Protein AF-A0A965HKD5-F1 (afdb_monomer_lite)

Foldseek 3Di:
DVVVVCVVVVVVVVCLVVVNDDDPVSVVVVVVVVVVVVVVVVVVVVVVVCVVVCVDPDDDDPDDDDDQDDPDDDPPCSLVVVLVVQVVCVVVVDDDDDDDPQPQADDDPPVLVCCQVPPPPDDNDDDDDQDPVPDGPDDCNHRPVSSNVSD

Sequence (151 aa):
MALKALEPLEQFATDVILDRAAGRRASLLKPFLLLLATVYAGIMRVRARFYQDAIFRRYSVGVMVISVGNLTVGGTGKTPVVEKLARSLQEAGRRVAILSRGYKSVPKPLLTRLADKFLPGRTPSPPRVVSDGKSVLLDSAQAGDEPFMLA

Radius of gyration: 20.48 Å; chains: 1; bounding box: 45×42×52 Å

Structure (mmCIF, N/CA/C/O backbone):
data_AF-A0A965HKD5-F1
#
_entry.id   AF-A0A965HKD5-F1
#
loop_
_atom_site.group_PDB
_atom_site.id
_atom_site.type_symbol
_atom_site.label_atom_id
_atom_site.label_alt_id
_atom_site.label_comp_id
_atom_site.label_asym_id
_atom_site.label_entity_id
_atom_site.label_seq_id
_atom_site.pdbx_PDB_ins_code
_atom_site.Cartn_x
_atom_site.Cartn_y
_atom_site.Cartn_z
_atom_site.occupancy
_atom_site.B_iso_or_equiv
_atom_site.auth_seq_id
_atom_site.auth_comp_id
_atom_site.auth_asym_id
_atom_site.auth_atom_id
_atom_site.pdbx_PDB_model_num
ATOM 1 N N . MET A 1 1 ? 20.578 17.280 -2.884 1.00 48.25 1 MET A N 1
ATOM 2 C CA . MET A 1 1 ? 21.301 17.756 -4.086 1.00 48.25 1 MET A CA 1
ATOM 3 C C . MET A 1 1 ? 21.383 16.683 -5.178 1.00 48.25 1 MET A C 1
ATOM 5 O O . MET A 1 1 ? 21.047 17.003 -6.304 1.00 48.25 1 MET A O 1
ATOM 9 N N . ALA A 1 2 ? 21.698 15.416 -4.863 1.00 53.00 2 ALA A N 1
ATOM 10 C CA . ALA A 1 2 ? 21.730 14.315 -5.846 1.00 53.00 2 ALA A CA 1
ATOM 11 C C . ALA A 1 2 ? 20.364 13.937 -6.474 1.00 53.00 2 ALA A C 1
ATOM 13 O O . ALA A 1 2 ? 20.318 13.564 -7.638 1.00 53.00 2 ALA A O 1
ATOM 14 N N . LEU A 1 3 ? 19.250 14.084 -5.740 1.00 53.81 3 LEU A N 1
ATOM 15 C CA . LEU A 1 3 ? 17.901 13.747 -6.236 1.00 53.81 3 LEU A CA 1
ATOM 16 C C . LEU A 1 3 ? 17.455 14.603 -7.438 1.00 53.81 3 LEU A C 1
ATOM 18 O O . LEU A 1 3 ? 16.896 14.062 -8.381 1.00 53.81 3 LEU A O 1
ATOM 22 N N . LYS A 1 4 ? 17.804 15.899 -7.476 1.00 57.53 4 LYS A N 1
ATOM 23 C CA . LYS A 1 4 ? 17.446 16.797 -8.594 1.00 57.53 4 LYS A CA 1
ATOM 24 C C . LYS A 1 4 ? 18.125 16.440 -9.921 1.00 57.53 4 LYS A C 1
ATOM 26 O O . LYS A 1 4 ? 17.630 16.799 -10.978 1.00 57.53 4 LYS A O 1
ATOM 31 N N . ALA A 1 5 ? 19.265 15.747 -9.880 1.00 64.31 5 ALA A N 1
ATOM 32 C CA . ALA A 1 5 ? 19.988 15.356 -11.090 1.00 64.31 5 ALA A CA 1
ATOM 33 C C . ALA A 1 5 ? 19.355 14.141 -11.795 1.00 64.31 5 ALA A C 1
ATOM 35 O O . ALA A 1 5 ? 19.605 13.927 -12.979 1.00 64.31 5 ALA A O 1
ATOM 36 N N . LEU A 1 6 ? 18.542 13.354 -11.080 1.00 72.38 6 LEU A N 1
ATOM 37 C CA . LEU A 1 6 ? 17.881 12.156 -11.607 1.00 72.38 6 LEU A CA 1
ATOM 38 C C . LEU A 1 6 ? 16.464 12.434 -12.120 1.00 72.38 6 LEU A C 1
ATOM 40 O O . LEU A 1 6 ? 16.001 11.706 -12.994 1.00 72.38 6 LEU A O 1
ATOM 44 N N . GLU A 1 7 ? 15.821 13.513 -11.662 1.00 76.81 7 GLU A N 1
ATOM 45 C CA . GLU A 1 7 ? 14.479 13.933 -12.099 1.00 76.81 7 GLU A CA 1
ATOM 46 C C . GLU A 1 7 ? 14.306 13.948 -13.634 1.00 76.81 7 GLU A C 1
ATOM 48 O O . GLU A 1 7 ? 13.341 13.354 -14.117 1.00 76.81 7 GLU A O 1
ATOM 53 N N . PRO A 1 8 ? 15.236 14.501 -14.447 1.00 79.88 8 PRO A N 1
ATOM 54 C CA . PRO A 1 8 ? 15.069 14.529 -15.903 1.00 79.88 8 PRO A CA 1
ATOM 55 C C . PRO A 1 8 ? 15.104 13.133 -16.537 1.00 79.88 8 PRO A C 1
ATOM 57 O O . PRO A 1 8 ? 14.456 12.879 -17.553 1.00 79.88 8 PRO A O 1
ATOM 60 N N . LEU A 1 9 ? 15.877 12.219 -15.946 1.00 79.56 9 LEU A N 1
ATOM 61 C CA . LEU A 1 9 ? 16.047 10.858 -16.443 1.00 79.56 9 LEU A CA 1
ATOM 62 C C . LEU A 1 9 ? 14.870 9.968 -16.028 1.00 79.56 9 LEU A C 1
ATOM 64 O O . LEU A 1 9 ? 14.408 9.159 -16.831 1.00 79.56 9 LEU A O 1
ATOM 68 N N . GLU A 1 10 ? 14.345 10.162 -14.817 1.00 79.50 10 GLU A N 1
ATOM 69 C CA . GLU A 1 10 ? 13.099 9.544 -14.353 1.00 79.50 10 GLU A CA 1
ATOM 70 C C . GLU A 1 10 ? 11.910 9.968 -15.218 1.00 79.50 10 GLU A C 1
ATOM 72 O O . GLU A 1 10 ? 11.102 9.129 -15.628 1.00 79.50 10 GLU A O 1
ATOM 77 N N . GLN A 1 11 ? 11.829 11.258 -15.545 1.00 79.88 11 GLN A N 1
ATOM 78 C CA . GLN A 1 11 ? 10.768 11.809 -16.379 1.00 79.88 11 GLN A CA 1
ATOM 79 C C . GLN A 1 11 ? 10.860 11.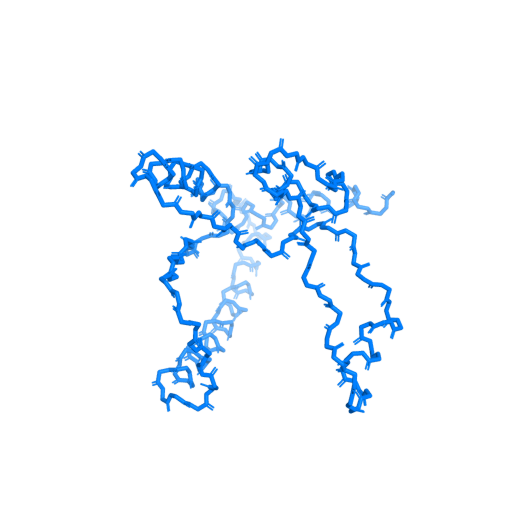270 -17.812 1.00 79.88 11 GLN A C 1
ATOM 81 O O . GLN A 1 11 ? 9.874 10.753 -18.332 1.00 79.88 11 GLN A O 1
ATOM 86 N N . PHE A 1 12 ? 12.064 11.231 -18.394 1.00 81.81 12 PHE A N 1
ATOM 87 C CA . PHE A 1 12 ? 12.292 10.612 -19.701 1.00 81.81 12 PHE A CA 1
ATOM 88 C C . PHE A 1 12 ? 11.944 9.115 -19.721 1.00 81.81 12 PHE A C 1
ATOM 90 O O . PHE A 1 12 ? 11.273 8.650 -20.641 1.00 81.81 12 PHE A O 1
ATOM 97 N N . ALA A 1 13 ? 12.359 8.341 -18.713 1.00 79.88 13 ALA A N 1
ATOM 98 C CA . ALA A 1 13 ? 12.012 6.923 -18.621 1.00 79.88 13 ALA A CA 1
ATOM 99 C C . ALA A 1 13 ? 10.493 6.716 -18.488 1.00 79.88 13 ALA A C 1
ATOM 101 O O . ALA A 1 13 ? 9.934 5.827 -19.130 1.00 79.88 13 ALA A O 1
ATOM 102 N N . THR A 1 14 ? 9.821 7.564 -17.706 1.00 81.62 14 THR A N 1
ATOM 103 C CA . THR A 1 14 ? 8.360 7.552 -17.558 1.00 81.62 14 THR A CA 1
ATOM 104 C C . THR A 1 14 ? 7.671 7.859 -18.884 1.00 81.62 14 THR A C 1
ATOM 106 O O . THR A 1 14 ? 6.751 7.139 -19.266 1.00 81.62 14 THR A O 1
ATOM 109 N N . ASP A 1 15 ? 8.148 8.850 -19.633 1.00 81.88 15 ASP A N 1
ATOM 110 C CA . ASP A 1 15 ? 7.601 9.185 -20.949 1.00 81.88 15 ASP A CA 1
ATOM 111 C C . ASP A 1 15 ? 7.843 8.075 -21.978 1.00 81.88 15 ASP A C 1
ATOM 113 O O . ASP A 1 15 ? 7.000 7.844 -22.841 1.00 81.88 15 ASP A O 1
ATOM 117 N N . VAL A 1 16 ? 8.948 7.330 -21.878 1.00 82.56 16 VAL A N 1
ATOM 118 C CA . VAL A 1 16 ? 9.171 6.132 -22.705 1.00 82.56 16 VAL A CA 1
ATOM 119 C C . VAL A 1 16 ? 8.196 5.009 -22.334 1.00 82.56 16 VAL A C 1
ATOM 121 O O . VAL A 1 16 ? 7.669 4.354 -23.232 1.00 82.56 16 VAL A O 1
ATOM 124 N N . ILE A 1 17 ? 7.930 4.793 -21.041 1.00 81.81 17 ILE A N 1
ATOM 125 C CA . ILE A 1 17 ? 6.986 3.771 -20.549 1.00 81.81 17 ILE A CA 1
ATOM 126 C C . ILE A 1 17 ? 5.539 4.115 -20.927 1.00 81.81 17 ILE A C 1
ATOM 128 O O . ILE A 1 17 ? 4.778 3.228 -21.303 1.00 81.81 17 ILE A O 1
ATOM 132 N N . LEU A 1 18 ? 5.163 5.393 -20.840 1.00 82.81 18 LEU A N 1
ATOM 133 C CA . LEU A 1 18 ? 3.833 5.894 -21.203 1.00 82.81 18 LEU A CA 1
ATOM 134 C C . LEU A 1 18 ? 3.659 6.103 -22.716 1.00 82.81 18 LEU A C 1
ATOM 136 O O . LEU A 1 18 ? 2.630 6.631 -23.132 1.00 82.81 18 LEU A O 1
ATOM 140 N N . ASP A 1 19 ? 4.658 5.719 -23.516 1.00 80.31 19 ASP A N 1
ATOM 141 C CA . ASP A 1 19 ? 4.706 5.887 -24.973 1.00 80.31 19 ASP A CA 1
ATOM 142 C C . ASP A 1 19 ? 4.557 7.348 -25.453 1.00 80.31 19 ASP A C 1
ATOM 144 O O . ASP A 1 19 ? 4.121 7.623 -26.566 1.00 80.31 19 ASP A O 1
ATOM 148 N N . ARG A 1 20 ? 4.942 8.310 -24.606 1.00 79.00 20 ARG A N 1
ATOM 149 C CA . ARG A 1 20 ? 4.901 9.760 -24.871 1.00 79.00 20 ARG A CA 1
ATOM 150 C C . ARG A 1 20 ? 6.198 10.302 -25.475 1.00 79.00 20 ARG A C 1
ATOM 152 O O . ARG A 1 20 ? 6.187 11.370 -26.080 1.00 79.00 20 ARG A O 1
ATOM 159 N N . ALA A 1 21 ? 7.311 9.583 -25.331 1.00 75.31 21 ALA A N 1
ATOM 160 C CA . ALA A 1 21 ? 8.604 9.964 -25.898 1.00 75.31 21 ALA A CA 1
ATOM 161 C C . ALA A 1 21 ? 8.879 9.258 -27.239 1.00 75.31 21 ALA A C 1
ATOM 163 O O . ALA A 1 21 ? 8.957 8.028 -27.309 1.00 75.31 21 ALA A O 1
ATOM 164 N N . ALA A 1 22 ? 9.123 10.044 -28.294 1.00 66.19 22 ALA A N 1
ATOM 165 C CA . ALA A 1 22 ? 9.556 9.565 -29.608 1.00 66.19 22 ALA A CA 1
ATOM 166 C C . ALA A 1 22 ? 11.007 9.990 -29.905 1.00 66.19 22 ALA A C 1
ATOM 168 O O . ALA A 1 22 ? 11.395 11.135 -29.679 1.00 66.19 22 ALA A O 1
ATOM 169 N N . GLY A 1 23 ? 11.830 9.062 -30.408 1.00 78.12 23 GLY A N 1
ATOM 170 C CA . GLY A 1 23 ? 13.216 9.331 -30.811 1.00 78.12 23 GLY A CA 1
ATOM 171 C C . GLY A 1 23 ? 14.137 8.112 -30.698 1.00 78.12 23 GLY A C 1
ATOM 172 O O . GLY A 1 23 ? 13.803 7.120 -30.054 1.00 78.12 23 GLY A O 1
ATOM 173 N N . ARG A 1 24 ? 15.341 8.192 -31.284 1.00 75.94 24 ARG A N 1
ATOM 174 C CA . ARG A 1 24 ? 16.312 7.072 -31.332 1.00 75.94 24 ARG A CA 1
ATOM 175 C C . ARG A 1 24 ? 16.662 6.508 -29.946 1.00 75.94 24 ARG A C 1
ATOM 177 O O . ARG A 1 24 ? 16.797 5.301 -29.794 1.00 75.94 24 ARG A O 1
ATOM 184 N N . ARG A 1 25 ? 16.763 7.370 -28.926 1.00 78.94 25 ARG A N 1
ATOM 185 C CA . ARG A 1 25 ? 17.040 6.968 -27.533 1.00 78.94 25 ARG A CA 1
ATOM 186 C C . ARG A 1 25 ? 15.877 6.186 -26.909 1.00 78.94 25 ARG A C 1
ATOM 188 O O . ARG A 1 25 ? 16.116 5.192 -26.235 1.00 78.94 25 ARG A O 1
ATOM 195 N N . ALA A 1 26 ? 14.633 6.589 -27.181 1.00 78.00 26 ALA A N 1
ATOM 196 C CA . ALA A 1 26 ? 13.440 5.874 -26.728 1.00 78.00 26 ALA A CA 1
ATOM 197 C C . ALA A 1 26 ? 13.326 4.501 -27.410 1.00 78.00 26 ALA A C 1
ATOM 199 O O . ALA A 1 26 ? 13.093 3.500 -26.738 1.00 78.00 26 ALA A O 1
ATOM 200 N N . SER A 1 27 ? 13.578 4.430 -28.722 1.00 80.06 27 SER A N 1
ATOM 201 C CA . SER A 1 27 ? 13.535 3.172 -29.482 1.00 80.06 27 SER A CA 1
ATOM 202 C C . SER A 1 27 ? 14.581 2.145 -29.035 1.00 80.06 27 SER A C 1
ATOM 204 O O . SER A 1 27 ? 14.320 0.952 -29.132 1.00 80.06 27 SER A O 1
ATOM 206 N N . LEU A 1 28 ? 15.734 2.583 -28.514 1.00 84.06 28 LEU A N 1
ATOM 207 C CA . LEU A 1 28 ? 16.742 1.691 -27.923 1.00 84.06 28 LEU A CA 1
ATOM 208 C C . LEU A 1 28 ? 16.390 1.266 -26.490 1.00 84.06 28 LEU A C 1
ATOM 210 O O . LEU A 1 28 ? 16.673 0.137 -26.095 1.00 84.06 28 LEU A O 1
ATOM 214 N N . LEU A 1 29 ? 15.755 2.144 -25.710 1.00 86.69 29 LEU A N 1
ATOM 215 C CA . LEU A 1 29 ? 15.397 1.859 -24.320 1.00 86.69 29 LEU A CA 1
ATOM 216 C C . LEU A 1 29 ? 14.184 0.919 -24.201 1.00 86.69 29 LEU A C 1
ATOM 218 O O . LEU A 1 29 ? 14.153 0.065 -23.316 1.00 86.69 29 LEU A O 1
ATOM 222 N N . LYS A 1 30 ? 13.206 1.027 -25.108 1.00 85.75 30 LYS A N 1
ATOM 223 C CA . LYS A 1 30 ? 11.999 0.179 -25.135 1.00 85.75 30 LYS A CA 1
ATOM 224 C C . LYS A 1 30 ? 12.281 -1.334 -25.110 1.00 85.75 30 LYS A C 1
ATOM 226 O O . LYS A 1 30 ? 11.731 -1.992 -24.228 1.00 85.75 30 LYS A O 1
ATOM 231 N N . PRO A 1 31 ? 13.113 -1.922 -25.995 1.00 89.00 31 PRO A N 1
ATOM 232 C CA . PRO A 1 31 ? 13.368 -3.364 -25.974 1.00 89.00 31 PRO A CA 1
ATOM 233 C C . PRO A 1 31 ? 14.077 -3.811 -24.690 1.00 89.00 31 PRO A C 1
ATOM 235 O O . PRO A 1 31 ? 13.780 -4.882 -24.166 1.00 89.00 31 PRO A O 1
ATOM 238 N N . PHE A 1 32 ? 14.958 -2.973 -24.138 1.00 90.25 32 PHE A N 1
ATOM 239 C CA . PHE A 1 32 ? 15.609 -3.245 -22.858 1.00 90.25 32 PHE A CA 1
ATOM 240 C C . PHE A 1 32 ? 14.601 -3.267 -21.695 1.00 90.25 32 PHE A C 1
ATOM 242 O O . PHE A 1 32 ? 14.587 -4.209 -20.899 1.00 90.25 32 PHE A O 1
ATOM 249 N N . LEU A 1 33 ? 13.703 -2.279 -21.627 1.00 89.69 33 LEU A N 1
ATOM 250 C CA . LEU A 1 33 ? 12.619 -2.256 -20.641 1.00 89.69 33 LEU A CA 1
ATOM 251 C C . LEU A 1 33 ? 11.637 -3.420 -20.835 1.00 89.69 33 LEU A C 1
ATOM 253 O O . LEU A 1 33 ? 11.160 -3.979 -19.850 1.00 89.69 33 LEU A O 1
ATOM 257 N N . LEU A 1 34 ? 11.370 -3.829 -22.077 1.00 89.75 34 LEU A N 1
ATOM 258 C CA . LEU A 1 34 ? 10.505 -4.970 -22.382 1.00 89.75 34 LEU A CA 1
ATOM 259 C C . LEU A 1 34 ? 11.128 -6.300 -21.935 1.00 89.75 34 LEU A C 1
ATOM 261 O O . LEU A 1 34 ? 10.425 -7.157 -21.393 1.00 89.75 34 LEU A O 1
ATOM 265 N N . LEU A 1 35 ? 12.444 -6.464 -22.099 1.00 93.69 35 LEU A N 1
ATOM 266 C CA . LEU A 1 35 ? 13.176 -7.617 -21.571 1.00 93.69 35 LEU A CA 1
ATOM 267 C C . LEU A 1 35 ? 13.039 -7.688 -20.044 1.00 93.69 35 LEU A C 1
ATOM 269 O O . LEU A 1 35 ? 12.629 -8.719 -19.506 1.00 93.69 35 LEU A O 1
ATOM 273 N N . LEU A 1 36 ? 13.302 -6.576 -19.351 1.00 93.56 36 LEU A N 1
ATOM 274 C CA . LEU A 1 36 ? 13.131 -6.469 -17.898 1.00 93.56 36 LEU A CA 1
ATOM 275 C C . LEU A 1 36 ? 11.686 -6.756 -17.464 1.00 93.56 36 LEU A C 1
ATOM 277 O O . LEU A 1 36 ? 11.468 -7.499 -16.504 1.00 93.56 36 LEU A O 1
ATOM 281 N N . ALA A 1 37 ? 10.698 -6.222 -18.186 1.00 91.81 37 ALA A N 1
ATOM 282 C CA . ALA A 1 37 ? 9.282 -6.459 -17.920 1.00 91.81 37 ALA A CA 1
ATOM 283 C C . ALA A 1 37 ? 8.910 -7.940 -18.080 1.00 91.81 37 ALA A C 1
ATOM 285 O O . ALA A 1 37 ? 8.168 -8.480 -17.260 1.00 91.81 37 ALA A O 1
ATOM 286 N N . THR A 1 38 ? 9.464 -8.618 -19.087 1.00 93.69 38 THR A N 1
ATOM 287 C CA . THR A 1 38 ? 9.231 -10.049 -19.330 1.00 93.69 38 THR A CA 1
ATOM 288 C C . THR A 1 38 ? 9.812 -10.902 -18.205 1.00 93.69 38 THR A C 1
ATOM 290 O O . THR A 1 38 ? 9.126 -11.785 -17.683 1.00 93.69 38 THR A O 1
ATOM 293 N N . VAL A 1 39 ? 11.040 -10.603 -17.769 1.00 96.00 39 VAL A N 1
ATOM 294 C CA . VAL A 1 39 ? 11.672 -11.276 -16.622 1.00 96.00 39 VAL A CA 1
ATOM 295 C C . VAL A 1 39 ? 10.848 -11.058 -15.351 1.00 96.00 39 VAL A C 1
ATOM 297 O O . VAL A 1 39 ? 10.512 -12.019 -14.656 1.00 96.00 39 VAL A O 1
ATOM 300 N N . TYR A 1 40 ? 10.449 -9.814 -15.074 1.00 93.94 40 TYR A N 1
ATOM 301 C CA . TYR A 1 40 ? 9.598 -9.485 -13.932 1.00 93.94 40 TYR A CA 1
ATOM 302 C C . TYR A 1 40 ? 8.256 -10.234 -13.975 1.00 93.94 40 TYR A C 1
ATOM 304 O O . TYR A 1 40 ? 7.842 -10.820 -12.970 1.00 93.94 40 TYR A O 1
ATOM 312 N N . ALA A 1 41 ? 7.603 -10.282 -15.139 1.00 93.00 41 ALA A N 1
ATOM 313 C CA . ALA A 1 41 ? 6.354 -11.011 -15.335 1.00 93.00 41 ALA A CA 1
ATOM 314 C C . ALA A 1 41 ? 6.526 -12.518 -15.083 1.00 93.00 41 ALA A C 1
ATOM 316 O O . ALA A 1 41 ? 5.680 -13.124 -14.422 1.00 93.00 41 ALA A O 1
ATOM 317 N N . GLY A 1 42 ? 7.630 -13.115 -15.543 1.00 95.62 42 GLY A N 1
ATOM 318 C CA . GLY A 1 42 ? 7.976 -14.508 -15.256 1.00 95.62 42 GLY A CA 1
ATOM 319 C C . GLY A 1 42 ? 8.089 -14.779 -13.753 1.00 95.62 42 GLY A C 1
ATOM 320 O O . GLY A 1 42 ? 7.430 -15.683 -13.236 1.00 95.62 42 GLY A O 1
ATOM 321 N N . ILE A 1 43 ? 8.835 -13.940 -13.028 1.00 95.56 43 ILE A N 1
ATOM 322 C CA . ILE A 1 43 ? 8.997 -14.055 -11.568 1.00 95.56 43 ILE A CA 1
ATOM 323 C C . ILE A 1 43 ? 7.645 -13.915 -10.851 1.00 95.56 43 ILE A C 1
ATOM 325 O O . ILE A 1 43 ? 7.341 -14.695 -9.944 1.00 95.56 43 ILE A O 1
ATOM 329 N N . MET A 1 44 ? 6.806 -12.954 -11.250 1.00 93.38 44 MET A N 1
ATOM 330 C CA . MET A 1 44 ? 5.481 -12.765 -10.648 1.00 93.38 44 MET A CA 1
ATOM 331 C C . MET A 1 44 ? 4.537 -13.941 -10.919 1.00 93.38 44 MET A C 1
ATOM 333 O O . MET A 1 44 ? 3.798 -14.330 -10.013 1.00 93.38 44 MET A O 1
ATOM 337 N N . ARG A 1 45 ? 4.592 -14.560 -12.107 1.00 93.50 45 ARG A N 1
ATOM 338 C CA . ARG A 1 45 ? 3.824 -15.782 -12.415 1.00 93.50 45 ARG A CA 1
ATOM 339 C C . ARG A 1 45 ? 4.249 -16.956 -11.540 1.00 93.50 45 ARG A C 1
ATOM 341 O O . ARG A 1 45 ? 3.387 -17.616 -10.965 1.00 93.50 45 ARG A O 1
ATOM 348 N N . VAL A 1 46 ? 5.556 -17.185 -11.390 1.00 93.56 46 VAL A N 1
ATOM 349 C CA . VAL A 1 46 ? 6.083 -18.243 -10.508 1.00 93.56 46 VAL A CA 1
ATOM 350 C C . VAL A 1 46 ? 5.647 -17.999 -9.065 1.00 93.56 46 VAL A C 1
ATOM 352 O O . VAL A 1 46 ? 5.106 -18.895 -8.418 1.00 93.56 46 VAL A O 1
ATOM 355 N N . ARG A 1 47 ? 5.791 -16.761 -8.576 1.00 92.19 47 ARG A N 1
ATOM 356 C CA . ARG A 1 47 ? 5.315 -16.374 -7.244 1.00 92.19 47 ARG A CA 1
ATOM 357 C C . ARG A 1 47 ? 3.820 -16.655 -7.082 1.00 92.19 47 ARG A C 1
ATOM 359 O O . ARG A 1 47 ? 3.434 -17.232 -6.071 1.00 92.19 47 ARG A O 1
ATOM 366 N N . ALA A 1 48 ? 2.988 -16.253 -8.043 1.00 89.94 48 ALA A N 1
ATOM 367 C CA . ALA A 1 48 ? 1.545 -16.479 -7.992 1.00 89.94 48 ALA A CA 1
ATOM 368 C C . ALA A 1 48 ? 1.207 -17.974 -7.925 1.00 89.94 48 ALA A C 1
ATOM 370 O O . ALA A 1 48 ? 0.372 -18.367 -7.112 1.00 89.94 48 ALA A O 1
ATOM 371 N N . ARG A 1 49 ? 1.908 -18.805 -8.703 1.00 91.00 49 ARG A N 1
ATOM 372 C CA . ARG A 1 49 ? 1.734 -20.260 -8.694 1.00 91.00 49 ARG A CA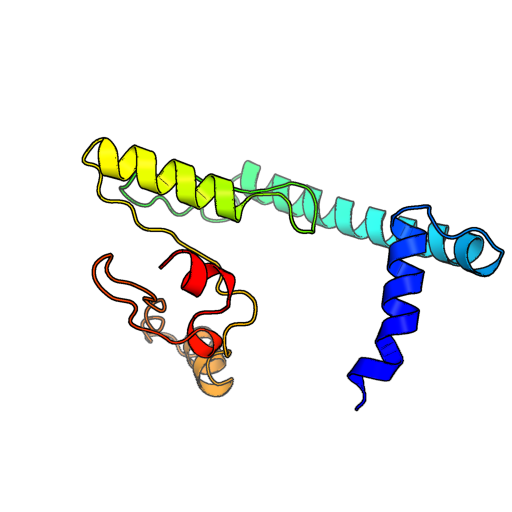 1
ATOM 373 C C . ARG A 1 49 ? 2.062 -20.871 -7.331 1.00 91.00 49 ARG A C 1
ATOM 375 O O . ARG A 1 49 ? 1.243 -21.596 -6.790 1.00 91.00 49 ARG A O 1
ATOM 382 N N . PHE A 1 50 ? 3.153 -20.454 -6.687 1.00 91.69 50 PHE A N 1
ATOM 383 C CA . PHE A 1 50 ? 3.468 -20.898 -5.321 1.00 91.69 50 PHE A CA 1
ATOM 384 C C . PHE A 1 50 ? 2.415 -20.508 -4.270 1.00 91.69 50 PHE A C 1
ATOM 386 O O . PHE A 1 50 ? 2.212 -21.244 -3.303 1.00 91.69 50 PHE A O 1
ATOM 393 N N . TYR A 1 51 ? 1.726 -19.373 -4.434 1.00 86.75 51 TYR A N 1
ATOM 394 C CA . TYR A 1 51 ? 0.588 -19.037 -3.570 1.00 86.75 51 TYR A CA 1
ATOM 395 C C . TYR A 1 51 ? -0.656 -19.873 -3.897 1.00 86.75 51 TYR A C 1
ATOM 397 O O . TYR A 1 51 ? -1.371 -20.256 -2.968 1.00 86.75 51 TYR A O 1
ATOM 405 N N . GLN A 1 52 ? -0.924 -20.158 -5.177 1.00 88.38 52 GLN A N 1
ATOM 406 C CA . GLN A 1 52 ? -2.047 -21.000 -5.618 1.00 88.38 52 GLN A CA 1
ATOM 407 C C . GLN A 1 52 ? -1.897 -22.435 -5.111 1.00 88.38 52 GLN A C 1
ATOM 409 O O . GLN A 1 52 ? -2.823 -22.942 -4.480 1.00 88.38 52 GLN A O 1
ATOM 414 N N . ASP A 1 53 ? -0.700 -23.000 -5.252 1.00 89.31 53 ASP A N 1
ATOM 415 C CA . ASP A 1 53 ? -0.334 -24.357 -4.831 1.00 89.31 53 ASP A CA 1
ATOM 416 C C . ASP A 1 53 ? -0.169 -24.485 -3.300 1.00 89.31 53 ASP A C 1
ATOM 418 O O . ASP A 1 53 ? 0.264 -25.517 -2.798 1.00 89.31 53 ASP A O 1
ATOM 422 N N . ALA A 1 54 ? -0.488 -23.426 -2.541 1.00 83.88 54 ALA A N 1
ATOM 423 C CA . ALA A 1 54 ? -0.403 -23.354 -1.079 1.00 83.88 54 ALA A CA 1
ATOM 424 C C . ALA A 1 54 ? 0.988 -23.682 -0.492 1.00 83.88 54 ALA A C 1
ATOM 426 O O . ALA A 1 54 ? 1.111 -23.960 0.700 1.00 83.88 54 ALA A O 1
ATOM 427 N N . ILE A 1 55 ? 2.044 -23.576 -1.305 1.00 82.06 55 ILE A N 1
ATOM 428 C CA . ILE A 1 55 ? 3.439 -23.763 -0.882 1.00 82.06 55 ILE A CA 1
ATOM 429 C C . ILE A 1 55 ? 3.837 -22.660 0.106 1.00 82.06 55 ILE A C 1
ATOM 431 O O . ILE A 1 55 ? 4.543 -22.904 1.085 1.00 82.06 55 ILE A O 1
ATOM 435 N N . PHE A 1 56 ? 3.348 -21.435 -0.109 1.00 83.06 56 PHE A N 1
ATOM 436 C CA . PHE A 1 56 ? 3.485 -20.359 0.869 1.00 83.06 56 PHE A CA 1
ATOM 437 C C . PHE A 1 56 ? 2.349 -20.372 1.894 1.00 83.06 56 PHE A C 1
ATOM 439 O O . PHE A 1 56 ? 1.171 -20.470 1.544 1.00 83.06 56 PHE A O 1
ATOM 446 N N . ARG A 1 57 ? 2.712 -20.196 3.173 1.00 72.75 57 ARG A N 1
ATOM 447 C CA . ARG A 1 57 ? 1.755 -20.109 4.284 1.00 72.75 57 ARG A CA 1
ATOM 448 C C . ARG A 1 57 ? 0.752 -18.983 4.052 1.00 72.75 57 ARG A C 1
ATOM 450 O O . ARG A 1 57 ? 1.1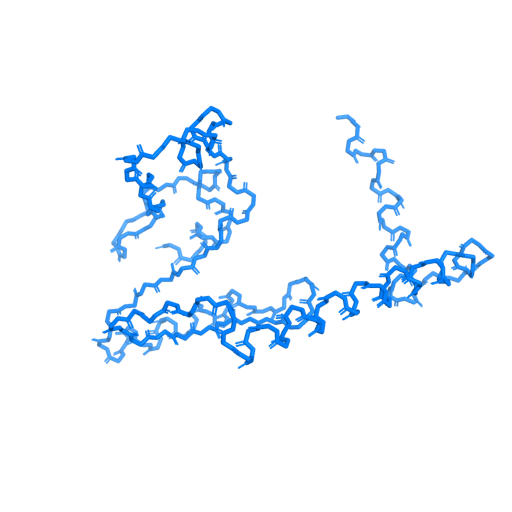24 -17.818 3.903 1.00 72.75 57 ARG A O 1
ATOM 457 N N . ARG A 1 58 ? -0.529 -19.343 4.098 1.00 75.81 58 ARG A N 1
ATOM 458 C CA . ARG A 1 58 ? -1.647 -18.403 4.173 1.00 75.81 58 ARG A CA 1
ATOM 459 C C . ARG A 1 58 ? -1.964 -18.174 5.646 1.00 75.81 58 ARG A C 1
ATOM 461 O O . ARG A 1 58 ? -2.173 -19.131 6.384 1.00 75.81 58 ARG A O 1
ATOM 468 N N . TYR A 1 59 ? -1.986 -16.918 6.071 1.00 80.31 59 TYR A N 1
ATOM 469 C CA . TYR A 1 59 ? -2.421 -16.555 7.415 1.00 80.31 59 TYR A CA 1
ATOM 470 C C . TYR A 1 59 ? -3.901 -16.184 7.362 1.00 80.31 59 TYR A C 1
ATOM 472 O O . TYR A 1 59 ? -4.269 -15.218 6.695 1.00 80.31 59 TYR A O 1
ATOM 480 N N . SER A 1 60 ? -4.745 -16.954 8.046 1.00 78.12 60 SER A N 1
ATOM 481 C CA . SER A 1 60 ? -6.137 -16.583 8.283 1.00 78.12 60 SER A CA 1
ATOM 482 C C . SER A 1 60 ? -6.228 -15.827 9.598 1.00 78.12 60 SER A C 1
ATOM 484 O O . SER A 1 60 ? -5.838 -16.339 10.648 1.00 78.12 60 SER A O 1
ATOM 486 N N . VAL A 1 61 ? -6.764 -14.619 9.548 1.00 81.94 61 VAL A N 1
ATOM 487 C CA . VAL A 1 61 ? -7.188 -13.902 10.748 1.00 81.94 61 VAL A CA 1
ATOM 488 C C . VAL A 1 61 ? -8.665 -14.215 10.985 1.00 81.94 61 VAL A C 1
ATOM 490 O O . VAL A 1 61 ? -9.421 -14.347 10.027 1.00 81.94 61 VAL A O 1
ATOM 493 N N . GLY A 1 62 ? -9.093 -14.357 12.241 1.00 88.12 62 GLY A N 1
ATOM 494 C CA . GLY A 1 62 ? -10.481 -14.693 12.613 1.00 88.12 62 GLY A CA 1
ATOM 495 C C . GLY A 1 62 ? -11.499 -13.566 12.383 1.00 88.12 62 GLY A C 1
ATOM 496 O O . GLY A 1 62 ? -12.517 -13.506 13.063 1.00 88.12 62 GLY A O 1
ATOM 497 N N . VAL A 1 63 ? -11.199 -12.638 11.476 1.00 90.94 63 VAL A N 1
ATOM 498 C CA . VAL A 1 63 ? -12.005 -11.462 11.142 1.00 90.94 63 VAL A CA 1
ATOM 499 C C . VAL A 1 63 ? -12.117 -11.332 9.627 1.00 90.94 63 VAL A C 1
ATOM 501 O O . VAL A 1 63 ? -11.272 -11.828 8.882 1.00 90.94 63 VAL A O 1
ATOM 504 N N . MET A 1 64 ? -13.152 -10.639 9.159 1.00 91.06 64 MET A N 1
ATOM 505 C CA . MET A 1 64 ? -13.316 -10.336 7.740 1.00 91.06 64 MET A CA 1
ATOM 506 C C . MET A 1 64 ? -12.208 -9.389 7.262 1.00 91.06 64 MET A C 1
ATOM 508 O O . MET A 1 64 ? -12.020 -8.312 7.826 1.00 91.06 64 MET A O 1
ATOM 512 N N . VAL A 1 65 ? -11.502 -9.784 6.201 1.00 92.75 65 VAL A N 1
ATOM 513 C CA . VAL A 1 65 ? -10.443 -8.985 5.572 1.00 92.75 65 VAL A CA 1
ATOM 514 C C . VAL A 1 65 ? -10.861 -8.621 4.158 1.00 92.75 65 VAL A C 1
ATOM 516 O O . VAL A 1 65 ? -11.093 -9.500 3.332 1.00 92.75 65 VAL A O 1
ATOM 519 N N . ILE A 1 66 ? -10.903 -7.321 3.871 1.00 93.25 66 ILE A N 1
ATOM 520 C CA . ILE A 1 66 ? -11.133 -6.794 2.526 1.00 93.25 66 ILE A CA 1
ATOM 521 C C . ILE A 1 66 ? -9.809 -6.221 2.022 1.00 93.25 66 ILE A C 1
ATOM 523 O O . ILE A 1 66 ? -9.245 -5.317 2.635 1.00 93.25 66 ILE A O 1
ATOM 527 N N . SER A 1 67 ? -9.293 -6.757 0.914 1.00 91.75 67 SER A N 1
ATOM 528 C CA . SER A 1 67 ? -8.085 -6.232 0.275 1.00 91.75 67 SER A CA 1
ATOM 529 C C . SER A 1 67 ? -8.465 -5.240 -0.820 1.00 91.75 67 SER A C 1
ATOM 531 O O . SER A 1 67 ? -9.136 -5.609 -1.781 1.00 91.75 67 SER A O 1
ATOM 533 N N . VAL A 1 68 ? -8.022 -3.989 -0.684 1.00 90.75 68 VAL A N 1
ATOM 534 C CA . VAL A 1 68 ? -8.170 -2.959 -1.720 1.00 90.75 68 VAL A CA 1
ATOM 535 C C . VAL A 1 68 ? -6.817 -2.758 -2.393 1.00 90.75 68 VAL A C 1
ATOM 537 O O . VAL A 1 68 ? -5.855 -2.300 -1.776 1.00 90.75 68 VAL A O 1
ATOM 540 N N . GLY A 1 69 ? -6.729 -3.134 -3.666 1.00 87.38 69 GLY A N 1
ATOM 541 C CA . GLY A 1 69 ? -5.502 -3.093 -4.454 1.00 87.38 69 GLY A CA 1
ATOM 542 C C . GLY A 1 69 ? -5.747 -2.564 -5.861 1.00 87.38 69 GLY A C 1
ATOM 543 O O . GLY A 1 69 ? -6.880 -2.329 -6.263 1.00 87.38 69 GLY A O 1
ATOM 544 N N . ASN A 1 70 ? -4.664 -2.371 -6.610 1.00 87.31 70 ASN A N 1
ATOM 545 C CA . ASN A 1 70 ? -4.729 -2.020 -8.022 1.00 87.31 70 ASN A CA 1
ATOM 546 C C . ASN A 1 70 ? -3.610 -2.726 -8.798 1.00 87.31 70 ASN A C 1
ATOM 548 O O . ASN A 1 70 ? -2.563 -3.028 -8.224 1.00 87.31 70 ASN A O 1
ATOM 552 N N . LEU A 1 71 ? -3.834 -2.965 -10.092 1.00 82.19 71 LEU A N 1
ATOM 553 C CA . LEU A 1 71 ? -2.876 -3.622 -10.988 1.00 82.19 71 LEU A CA 1
ATOM 554 C C . LEU A 1 71 ? -1.803 -2.665 -11.519 1.00 82.19 71 LEU A C 1
ATOM 556 O O . LEU A 1 71 ? -0.722 -3.107 -11.901 1.00 82.19 71 LEU A O 1
ATOM 560 N N . THR A 1 72 ? -2.083 -1.361 -11.532 1.00 77.81 72 THR A N 1
ATOM 561 C CA . THR A 1 72 ? -1.163 -0.333 -12.027 1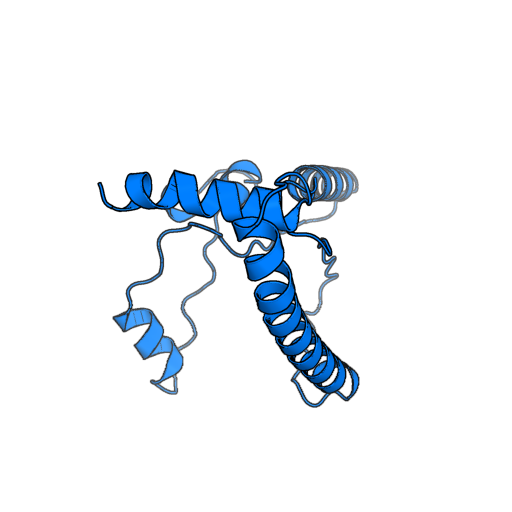.00 77.81 72 THR A CA 1
ATOM 562 C C . THR A 1 72 ? -0.554 0.489 -10.889 1.00 77.81 72 THR A C 1
ATOM 564 O O . THR A 1 72 ? -1.156 0.702 -9.826 1.00 77.81 72 THR A O 1
ATOM 567 N N . VAL A 1 73 ? 0.680 0.944 -11.104 1.00 72.38 73 VAL A N 1
ATOM 568 C CA . VAL A 1 73 ? 1.368 1.891 -10.217 1.00 72.38 73 VAL A CA 1
ATOM 569 C C . VAL A 1 73 ? 0.838 3.311 -10.455 1.00 72.38 73 VAL A C 1
ATOM 571 O O . VAL A 1 73 ? 0.482 3.655 -11.577 1.00 72.38 73 VAL A O 1
ATOM 574 N N . GLY A 1 74 ? 0.767 4.128 -9.400 1.00 69.44 74 GLY A N 1
ATOM 575 C CA . GLY A 1 74 ? 0.288 5.517 -9.465 1.00 69.44 74 GLY A CA 1
ATOM 576 C C . GLY A 1 74 ? -0.984 5.801 -8.653 1.00 69.44 74 GLY A C 1
ATOM 577 O O . GLY A 1 74 ? -1.517 4.924 -7.957 1.00 69.44 74 GLY A O 1
ATOM 578 N N . GLY A 1 75 ? -1.448 7.054 -8.747 1.00 70.38 75 GLY A N 1
ATOM 579 C CA . GLY A 1 75 ? -2.619 7.622 -8.063 1.00 70.38 75 GLY A CA 1
ATOM 580 C C . GLY A 1 75 ? -3.933 7.031 -8.566 1.00 70.38 75 GLY A C 1
ATOM 581 O O . GLY A 1 75 ? -4.678 7.641 -9.317 1.00 70.38 75 GLY A O 1
ATOM 582 N N . THR A 1 76 ? -4.195 5.799 -8.161 1.00 68.88 76 THR A N 1
ATOM 583 C CA . THR A 1 76 ? -5.216 4.914 -8.745 1.00 68.88 76 THR A CA 1
ATOM 584 C C . THR A 1 76 ? -6.515 4.919 -7.946 1.00 68.88 76 THR A C 1
ATOM 586 O O . THR A 1 76 ? -7.251 3.941 -7.934 1.00 68.88 76 THR A O 1
ATOM 589 N N . GLY A 1 77 ? -6.766 6.005 -7.210 1.00 79.62 77 GLY A N 1
ATOM 590 C CA . GLY A 1 77 ? -7.984 6.187 -6.417 1.00 79.62 77 GLY A CA 1
ATOM 591 C C . GLY A 1 77 ? -8.151 5.215 -5.244 1.00 79.62 77 GLY A C 1
ATOM 592 O O . GLY A 1 77 ? -9.191 5.245 -4.593 1.00 79.62 77 GLY A O 1
ATOM 593 N N . LYS A 1 78 ? -7.146 4.379 -4.931 1.00 89.75 78 LYS A N 1
ATOM 594 C CA . LYS A 1 78 ? -7.215 3.404 -3.828 1.00 89.75 78 LYS A CA 1
ATOM 595 C C . LYS A 1 78 ? -7.580 4.076 -2.508 1.00 89.75 78 LYS A C 1
ATOM 597 O O . LYS A 1 78 ? -8.459 3.591 -1.813 1.00 89.75 78 LYS A O 1
ATOM 602 N N . THR A 1 79 ? -6.937 5.196 -2.187 1.00 88.06 79 THR A N 1
ATOM 603 C CA . THR A 1 79 ? -7.125 5.880 -0.903 1.00 88.06 79 THR A CA 1
ATOM 604 C C . THR A 1 79 ? -8.548 6.431 -0.734 1.00 88.06 79 THR A C 1
ATOM 606 O O . THR A 1 79 ? -9.178 6.057 0.253 1.00 88.06 79 THR A O 1
ATOM 609 N N . PRO A 1 80 ? -9.130 7.168 -1.706 1.00 89.44 80 PRO A N 1
ATOM 610 C CA . PRO A 1 80 ? -10.553 7.528 -1.665 1.00 89.44 80 PRO A CA 1
ATOM 611 C C . PRO A 1 80 ? -11.510 6.330 -1.566 1.00 89.44 80 PRO A C 1
ATOM 613 O O . PRO A 1 80 ? -12.516 6.389 -0.862 1.00 89.44 80 PRO A O 1
ATOM 616 N N . VAL A 1 81 ? -11.209 5.224 -2.258 1.00 91.75 81 VAL A N 1
ATOM 617 C CA . VAL A 1 81 ? -12.033 4.004 -2.198 1.00 91.75 81 VAL A CA 1
ATOM 618 C C . VAL A 1 81 ? -11.977 3.369 -0.808 1.00 91.75 81 VAL A C 1
ATOM 620 O O . VAL A 1 81 ? -13.016 2.980 -0.279 1.00 91.75 81 VAL A O 1
ATOM 623 N N . VAL A 1 82 ? -10.786 3.285 -0.208 1.00 92.88 82 VAL A N 1
ATOM 624 C CA . VAL A 1 82 ? -10.598 2.778 1.159 1.00 92.88 82 VAL A CA 1
ATOM 625 C C . VAL A 1 82 ? -11.349 3.651 2.158 1.00 92.88 82 VAL A C 1
ATOM 627 O O . VAL A 1 82 ? -12.060 3.106 2.998 1.00 92.88 82 VAL A O 1
ATOM 630 N N . GLU A 1 83 ? -11.244 4.977 2.046 1.00 92.31 83 GLU A N 1
ATOM 631 C CA . GLU A 1 83 ? -11.948 5.908 2.932 1.00 92.31 83 GLU A CA 1
ATOM 632 C C . GLU A 1 83 ? -13.467 5.724 2.843 1.00 92.31 83 GLU A C 1
ATOM 634 O O . GLU A 1 83 ? -14.128 5.513 3.861 1.00 92.31 83 GLU A O 1
ATOM 639 N N . LYS A 1 84 ? -14.027 5.737 1.626 1.00 94.19 84 LYS A N 1
ATOM 640 C CA . LYS A 1 84 ? -15.470 5.569 1.419 1.00 94.19 84 LYS A CA 1
ATOM 641 C C . LYS A 1 84 ? -15.962 4.220 1.945 1.00 94.19 84 LYS A C 1
ATOM 643 O O . LYS A 1 84 ? -16.979 4.168 2.629 1.00 94.19 84 LYS A O 1
ATOM 648 N N . LEU A 1 85 ? -15.233 3.140 1.660 1.00 94.75 85 LEU A N 1
ATOM 649 C CA . LEU A 1 85 ? -15.574 1.804 2.146 1.00 94.75 85 LEU A CA 1
ATOM 650 C C . LEU A 1 85 ? -15.539 1.735 3.678 1.00 94.75 85 LEU A C 1
ATOM 652 O O . LEU A 1 85 ? -16.455 1.181 4.286 1.00 94.75 85 LEU A O 1
ATOM 656 N N . ALA A 1 86 ? -14.498 2.294 4.300 1.00 93.75 86 ALA A N 1
ATOM 657 C CA . ALA A 1 86 ? -14.363 2.312 5.749 1.00 93.75 86 ALA A CA 1
ATOM 658 C C . ALA A 1 86 ? -15.502 3.101 6.406 1.00 93.75 86 ALA A C 1
ATOM 660 O O . ALA A 1 86 ? -16.127 2.579 7.329 1.00 93.75 86 ALA A O 1
ATOM 661 N N . ARG A 1 87 ? -15.828 4.294 5.887 1.00 93.19 87 ARG A N 1
ATOM 662 C CA . ARG A 1 87 ? -16.954 5.113 6.366 1.00 93.19 87 ARG A CA 1
ATOM 663 C C . ARG A 1 87 ? -18.287 4.378 6.249 1.00 93.19 87 ARG A C 1
ATOM 665 O O . ARG A 1 87 ? -18.974 4.239 7.251 1.00 93.19 87 ARG A O 1
ATOM 672 N N . SER A 1 88 ? -18.617 3.814 5.085 1.00 95.69 88 SER A N 1
ATOM 673 C CA . SER A 1 88 ? -19.885 3.086 4.905 1.00 95.69 88 SER A CA 1
ATOM 674 C C . SER A 1 88 ? -20.013 1.866 5.826 1.00 95.69 88 SER A C 1
ATOM 676 O O . SER A 1 88 ? -21.101 1.557 6.309 1.00 95.69 88 SER A O 1
ATOM 678 N N . LEU A 1 89 ? -18.911 1.166 6.111 1.00 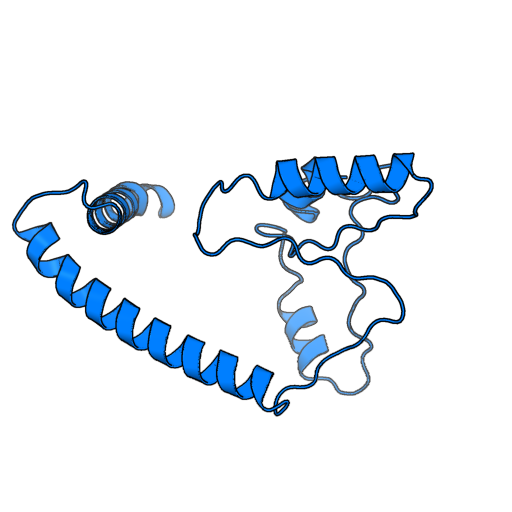94.94 89 LEU A N 1
ATOM 679 C CA . LEU A 1 89 ? -18.915 0.059 7.071 1.00 94.94 89 LEU A CA 1
ATOM 680 C C . LEU A 1 89 ? -19.072 0.545 8.519 1.00 94.94 89 LEU A C 1
ATOM 682 O O . LEU A 1 89 ? -19.771 -0.104 9.300 1.00 94.94 89 LEU A O 1
ATOM 686 N N . GLN A 1 90 ? -18.452 1.671 8.876 1.00 93.19 90 GLN A N 1
ATOM 687 C CA . GLN A 1 90 ? -18.626 2.300 10.188 1.00 93.19 90 GLN A CA 1
ATOM 688 C C . GLN A 1 90 ? -20.064 2.796 10.393 1.00 93.19 90 GLN A C 1
ATOM 690 O O . GLN A 1 90 ? -20.644 2.531 11.444 1.00 93.19 90 GLN A O 1
ATOM 695 N N . GLU A 1 91 ? -20.665 3.429 9.383 1.00 95.38 91 GLU A N 1
ATOM 696 C CA . GLU A 1 91 ? -22.076 3.852 9.375 1.00 95.38 91 GLU A CA 1
ATOM 697 C C . GLU A 1 91 ? -23.029 2.660 9.548 1.00 95.38 91 GLU A C 1
ATOM 699 O O . GLU A 1 91 ? -24.034 2.757 10.246 1.00 95.38 91 GLU A O 1
ATOM 704 N N . ALA A 1 92 ? -22.669 1.494 9.004 1.00 95.69 92 ALA A N 1
ATOM 705 C CA . ALA A 1 92 ? -23.375 0.232 9.229 1.00 95.69 92 ALA A CA 1
ATOM 706 C C . ALA A 1 92 ? -23.088 -0.415 10.608 1.00 95.69 92 ALA A C 1
ATOM 708 O O . ALA A 1 92 ? -23.411 -1.586 10.826 1.00 95.69 92 ALA A O 1
ATOM 709 N N . GLY A 1 93 ? -22.443 0.303 11.534 1.00 94.88 93 GLY A N 1
ATOM 710 C CA . GLY A 1 93 ? -22.162 -0.143 12.902 1.00 94.88 93 GLY A CA 1
ATOM 711 C C . GLY A 1 93 ? -20.998 -1.131 13.034 1.00 94.88 93 GLY A C 1
ATOM 712 O O . GLY A 1 93 ? -20.880 -1.816 14.055 1.00 94.88 93 GLY A O 1
ATOM 713 N N . ARG A 1 94 ? -20.132 -1.265 12.019 1.00 93.88 94 ARG A N 1
ATOM 714 C CA . ARG A 1 94 ? -18.963 -2.160 12.078 1.00 93.88 94 ARG A CA 1
ATOM 715 C C . ARG A 1 94 ? -17.735 -1.435 12.626 1.00 93.88 94 ARG A C 1
ATOM 717 O O . ARG A 1 94 ? -17.450 -0.297 12.277 1.00 93.88 94 ARG A O 1
ATOM 724 N N . ARG A 1 95 ? -16.936 -2.145 13.429 1.00 92.56 95 ARG A N 1
ATOM 725 C CA . ARG A 1 95 ? -15.589 -1.697 13.814 1.00 92.56 95 ARG A CA 1
ATOM 726 C C . ARG A 1 95 ? -14.619 -2.008 12.679 1.00 92.56 95 ARG A C 1
ATOM 728 O O . ARG A 1 95 ? -14.426 -3.177 12.348 1.00 92.56 95 ARG A O 1
ATOM 735 N N . VAL A 1 96 ? -14.029 -0.972 12.093 1.00 93.56 96 VAL A N 1
ATOM 736 C CA . VAL A 1 96 ? -13.127 -1.077 10.939 1.00 93.56 96 VAL A CA 1
ATOM 737 C C . VAL A 1 96 ? -11.714 -0.699 11.364 1.00 93.56 96 VAL A C 1
ATOM 739 O O . VAL A 1 96 ? -11.523 0.304 12.041 1.00 93.56 96 VAL A O 1
ATOM 742 N N . ALA A 1 97 ? -10.728 -1.486 10.936 1.00 93.12 97 ALA A N 1
ATOM 743 C CA . ALA A 1 97 ? -9.313 -1.151 11.045 1.00 93.12 97 ALA A CA 1
ATOM 744 C C . ALA A 1 97 ? -8.690 -1.166 9.646 1.00 93.12 97 ALA A C 1
ATOM 746 O O . ALA A 1 97 ? -8.881 -2.121 8.890 1.00 93.12 97 ALA A O 1
ATOM 747 N N . ILE A 1 98 ? -7.945 -0.115 9.306 1.00 92.88 98 ILE A N 1
ATOM 748 C CA . ILE A 1 98 ? -7.256 -0.001 8.019 1.00 92.88 98 ILE A CA 1
ATOM 749 C C . ILE A 1 98 ? -5.799 -0.416 8.210 1.00 92.88 98 ILE A C 1
ATOM 751 O O . ILE A 1 98 ? -5.054 0.204 8.966 1.00 92.88 98 ILE A O 1
ATOM 755 N N . LEU A 1 99 ? -5.375 -1.457 7.494 1.00 91.12 99 LEU A N 1
ATOM 756 C CA . LEU A 1 99 ? -3.974 -1.860 7.441 1.00 91.12 99 LEU A CA 1
ATOM 757 C C . LEU A 1 99 ? -3.310 -1.236 6.214 1.00 91.12 99 LEU A C 1
ATOM 759 O O . LEU A 1 99 ? -3.600 -1.616 5.081 1.00 91.12 99 LEU A O 1
ATOM 763 N N . SER A 1 100 ? -2.379 -0.313 6.444 1.00 88.75 100 SER A N 1
ATOM 764 C CA . SER A 1 100 ? -1.542 0.261 5.390 1.00 88.75 100 SER A CA 1
ATOM 765 C C . SER A 1 100 ? -0.088 -0.181 5.533 1.00 88.75 100 SER A C 1
ATOM 767 O O . SER A 1 100 ? 0.396 -0.502 6.618 1.00 88.75 100 SER A O 1
ATOM 769 N N . ARG A 1 101 ? 0.638 -0.187 4.411 1.00 84.00 101 ARG A N 1
ATOM 770 C CA . ARG A 1 101 ? 2.060 -0.552 4.362 1.00 84.00 101 ARG A CA 1
ATOM 771 C C . ARG A 1 101 ? 2.965 0.494 5.029 1.00 84.00 101 ARG A C 1
ATOM 773 O O . ARG A 1 101 ? 4.104 0.166 5.354 1.00 84.00 101 ARG A O 1
ATOM 780 N N . GLY A 1 102 ? 2.494 1.734 5.191 1.00 75.19 102 GLY A N 1
ATOM 781 C CA . GLY A 1 102 ? 3.308 2.849 5.688 1.00 75.19 102 GLY A CA 1
ATOM 782 C C . GLY A 1 102 ? 4.385 3.271 4.686 1.00 75.19 102 GLY A C 1
ATOM 783 O O . GLY A 1 102 ? 5.561 3.389 5.042 1.00 75.19 102 GLY A O 1
ATOM 784 N N . TYR A 1 103 ? 4.014 3.424 3.410 1.00 71.69 103 TYR A N 1
ATOM 785 C CA . TYR A 1 103 ? 4.935 3.900 2.374 1.00 71.69 103 TYR A CA 1
ATOM 786 C C . TYR A 1 103 ? 5.500 5.280 2.760 1.00 71.69 103 TYR A C 1
ATOM 788 O O . TYR A 1 103 ? 4.773 6.107 3.297 1.00 71.69 103 TYR A O 1
ATOM 796 N N . LYS A 1 104 ? 6.807 5.489 2.546 1.00 72.94 104 LYS A N 1
ATOM 797 C CA . LYS A 1 104 ? 7.585 6.666 2.997 1.00 72.94 104 LYS A CA 1
ATOM 798 C C . LYS A 1 104 ? 7.641 6.930 4.516 1.00 72.94 104 LYS A C 1
ATOM 800 O O . LYS A 1 104 ? 8.274 7.900 4.912 1.00 72.94 104 LYS A O 1
ATOM 805 N N . SER A 1 105 ? 7.088 6.062 5.370 1.00 80.12 105 SER A N 1
ATOM 806 C CA . SER A 1 105 ? 7.274 6.188 6.826 1.00 80.12 105 SER A CA 1
ATOM 807 C C . SER A 1 105 ? 8.740 6.008 7.230 1.00 80.12 105 SER A C 1
ATOM 809 O O . SER A 1 105 ? 9.464 5.201 6.630 1.00 80.12 105 SER A O 1
ATOM 811 N N . VAL A 1 106 ? 9.172 6.706 8.287 1.00 78.06 106 VAL A N 1
ATOM 812 C CA . VAL A 1 106 ? 10.525 6.543 8.845 1.00 78.06 106 VAL A CA 1
ATOM 813 C C . VAL A 1 106 ? 10.776 5.058 9.152 1.00 78.06 106 VAL A C 1
ATOM 815 O O . VAL A 1 106 ? 10.013 4.453 9.916 1.00 78.06 106 VAL A O 1
ATOM 818 N N . PRO A 1 107 ? 11.796 4.415 8.557 1.00 76.38 107 PRO A N 1
ATOM 819 C CA . PRO A 1 107 ? 12.045 2.999 8.782 1.00 76.38 107 PRO A CA 1
ATOM 820 C C . PRO A 1 107 ? 12.489 2.750 10.227 1.00 76.38 107 PRO A C 1
ATOM 822 O O . PRO A 1 107 ? 13.183 3.566 10.827 1.00 76.38 107 PRO A O 1
ATOM 825 N N . LYS A 1 108 ? 12.133 1.581 10.776 1.00 76.69 108 LYS A N 1
ATOM 826 C CA . LYS A 1 108 ? 12.706 1.123 12.051 1.00 76.69 108 LYS A CA 1
ATOM 827 C C . LYS A 1 108 ? 14.244 1.095 11.942 1.00 76.69 108 LYS A C 1
ATOM 829 O O . LYS A 1 108 ? 14.740 0.738 10.863 1.00 76.69 108 LYS A O 1
ATOM 834 N N . PRO A 1 109 ? 14.988 1.401 13.024 1.00 81.94 109 PRO A N 1
ATOM 835 C CA . PRO A 1 109 ? 16.444 1.326 13.025 1.00 81.94 109 PRO A CA 1
ATOM 836 C C . PRO A 1 109 ? 16.937 -0.021 12.493 1.00 81.94 109 PRO A C 1
ATOM 838 O O . PRO A 1 109 ? 16.351 -1.073 12.771 1.00 81.94 109 PRO A O 1
ATOM 841 N N . LEU A 1 110 ? 18.013 0.009 11.706 1.00 81.06 110 LEU A N 1
ATOM 842 C CA . LEU A 1 110 ? 18.514 -1.167 10.991 1.00 81.06 110 LEU A CA 1
ATOM 843 C C . LEU A 1 110 ? 18.888 -2.304 11.956 1.00 81.06 110 LEU A C 1
ATOM 845 O O . LEU A 1 110 ? 18.559 -3.460 11.697 1.00 81.06 110 LEU A O 1
ATOM 849 N N . LEU A 1 111 ? 19.453 -1.956 13.116 1.00 81.12 111 LEU A N 1
ATOM 850 C CA . LEU A 1 111 ? 19.743 -2.893 14.205 1.00 81.12 111 LEU A CA 1
ATOM 851 C C . LEU A 1 111 ? 18.482 -3.594 14.726 1.00 81.12 111 LEU A C 1
ATOM 853 O O . LEU A 1 111 ? 18.489 -4.808 14.895 1.00 81.12 111 LEU A O 1
ATOM 857 N N . THR A 1 112 ? 17.377 -2.867 14.918 1.00 78.00 112 THR A N 1
ATOM 858 C CA . THR A 1 112 ? 16.101 -3.447 15.368 1.00 78.00 112 THR A CA 1
ATOM 859 C C . THR A 1 112 ? 15.528 -4.404 14.324 1.00 78.00 112 THR A C 1
ATOM 861 O O . THR A 1 112 ? 15.037 -5.473 14.671 1.00 78.00 112 THR A O 1
ATOM 864 N N . ARG A 1 113 ? 15.635 -4.065 13.031 1.00 76.44 113 ARG A N 1
ATOM 865 C CA . ARG A 1 113 ? 15.169 -4.932 11.932 1.00 76.44 113 ARG A CA 1
ATOM 866 C C . ARG A 1 113 ? 15.987 -6.213 11.804 1.00 76.44 113 ARG A C 1
ATOM 868 O O . ARG A 1 113 ? 15.422 -7.258 11.497 1.00 76.44 113 ARG A O 1
ATOM 875 N N . LEU A 1 114 ? 17.302 -6.124 12.003 1.00 79.62 114 LEU A N 1
ATOM 876 C CA . LEU A 1 114 ? 18.179 -7.293 12.030 1.00 79.62 114 LEU A CA 1
ATOM 877 C C . LEU A 1 114 ? 17.882 -8.156 13.256 1.00 79.62 114 LEU A C 1
ATOM 879 O O . LEU A 1 114 ? 17.726 -9.365 13.115 1.00 79.62 114 LEU A O 1
ATOM 883 N N . ALA A 1 115 ? 17.722 -7.538 14.426 1.00 79.25 115 ALA A N 1
ATOM 884 C CA . ALA A 1 115 ? 17.414 -8.250 15.657 1.00 79.25 115 ALA A CA 1
ATOM 885 C C . ALA A 1 115 ? 16.102 -9.043 15.554 1.00 79.25 115 ALA A C 1
ATOM 887 O O . ALA A 1 115 ? 16.095 -10.238 15.832 1.00 79.25 115 ALA A O 1
ATOM 888 N N . ASP A 1 116 ? 15.028 -8.417 15.064 1.00 76.25 116 ASP A N 1
ATOM 889 C CA . ASP A 1 116 ? 13.717 -9.062 14.891 1.00 76.25 116 ASP A CA 1
ATOM 890 C C . ASP A 1 116 ? 13.743 -10.201 13.846 1.00 76.25 116 ASP A C 1
ATOM 892 O O . ASP A 1 116 ? 12.869 -11.065 13.854 1.00 76.25 116 ASP A O 1
ATOM 896 N N . LYS A 1 117 ? 14.725 -10.210 12.931 1.00 75.31 117 LYS A N 1
ATOM 897 C CA . LYS A 1 117 ? 14.846 -11.218 11.864 1.00 75.31 117 LYS A CA 1
ATOM 898 C C . LYS A 1 117 ? 15.775 -12.380 12.226 1.00 75.31 117 LYS A C 1
ATOM 900 O O . LYS A 1 117 ? 15.553 -13.485 11.740 1.00 75.31 117 LYS A O 1
ATOM 905 N N . PHE A 1 118 ? 16.816 -12.125 13.021 1.00 80.50 118 PHE A N 1
ATOM 906 C CA . PHE A 1 118 ? 17.894 -13.084 13.282 1.00 80.50 118 PHE A CA 1
ATOM 907 C C . PHE A 1 118 ? 17.964 -13.588 14.726 1.00 80.50 118 PHE A C 1
ATOM 909 O O . PHE A 1 118 ? 18.557 -14.643 14.931 1.00 80.50 118 PHE A O 1
ATOM 916 N N . LEU A 1 119 ? 17.376 -12.900 15.717 1.00 76.19 119 LEU A N 1
ATOM 917 C CA . LEU A 1 119 ? 17.320 -13.421 17.088 1.00 76.19 119 LEU A CA 1
ATOM 918 C C . LEU A 1 119 ? 16.039 -14.244 17.313 1.00 76.19 119 LEU A C 1
ATOM 920 O O . LEU A 1 119 ? 14.954 -13.664 17.428 1.00 76.19 119 LEU A O 1
ATOM 924 N N . PRO A 1 120 ? 16.134 -15.584 17.413 1.00 60.47 120 PRO A N 1
ATOM 925 C CA . PRO A 1 120 ? 14.995 -16.418 17.772 1.00 60.47 120 PRO A CA 1
ATOM 926 C C . PRO A 1 120 ? 14.529 -16.102 19.203 1.00 60.47 120 PRO A C 1
ATOM 928 O O . PRO A 1 120 ? 15.340 -15.927 20.107 1.00 60.47 120 PRO A O 1
ATOM 931 N N . GLY A 1 121 ? 13.212 -16.006 19.405 1.00 65.25 121 GLY A N 1
ATOM 932 C CA . GLY A 1 121 ? 12.595 -15.734 20.713 1.00 65.25 121 GLY A CA 1
ATOM 933 C C . GLY A 1 121 ? 12.177 -14.280 20.961 1.00 65.25 121 GLY A C 1
ATOM 934 O O . GLY A 1 121 ? 11.466 -14.022 21.931 1.00 65.25 121 GLY A O 1
ATOM 935 N N . ARG A 1 122 ? 12.527 -13.324 20.085 1.00 63.19 122 ARG A N 1
ATOM 936 C CA . ARG A 1 122 ? 11.926 -11.980 20.133 1.00 63.19 122 ARG A CA 1
ATOM 937 C C . ARG A 1 122 ? 10.541 -11.978 19.490 1.00 63.19 122 ARG A C 1
ATOM 939 O O . ARG A 1 122 ? 10.382 -12.346 18.329 1.00 63.19 122 ARG A O 1
ATOM 946 N N . THR A 1 123 ? 9.542 -11.496 20.225 1.00 61.81 123 THR A N 1
ATOM 947 C CA . THR A 1 123 ? 8.258 -11.105 19.637 1.00 61.81 123 THR A CA 1
ATOM 948 C C . THR A 1 123 ? 8.492 -9.939 18.675 1.00 61.81 123 THR A C 1
ATOM 950 O O . THR A 1 123 ? 9.112 -8.954 19.091 1.00 61.81 123 THR A O 1
ATOM 953 N N . PRO A 1 124 ? 8.015 -10.013 17.416 1.00 67.25 124 PRO A N 1
ATOM 954 C CA . PRO A 1 124 ? 8.143 -8.915 16.469 1.00 67.25 124 PRO A CA 1
ATOM 955 C C . PRO A 1 124 ? 7.606 -7.635 17.096 1.00 67.25 124 PRO A C 1
ATOM 957 O O . PRO A 1 124 ? 6.519 -7.641 17.679 1.00 67.25 124 PRO A O 1
ATOM 960 N N . SER A 1 125 ? 8.360 -6.540 16.990 1.00 72.25 125 SER A N 1
ATOM 961 C CA . SER A 1 125 ? 7.900 -5.281 17.569 1.00 72.25 125 SER A CA 1
ATOM 962 C C . SER A 1 125 ? 6.562 -4.866 16.932 1.00 72.25 125 SER A C 1
ATOM 964 O O . SER A 1 125 ? 6.424 -4.974 15.703 1.00 72.25 125 SER A O 1
ATOM 966 N N . PRO A 1 126 ? 5.578 -4.426 17.744 1.00 79.38 126 PRO A N 1
ATOM 967 C CA . PRO A 1 126 ? 4.183 -4.317 17.328 1.00 79.38 126 PRO A CA 1
ATOM 968 C C . PRO A 1 126 ? 4.010 -3.414 16.098 1.00 79.38 126 PRO A C 1
ATOM 970 O O . PRO A 1 126 ? 4.870 -2.563 15.813 1.00 79.38 126 PRO A O 1
ATOM 973 N N . PRO A 1 127 ? 2.924 -3.609 15.325 1.00 84.19 127 PRO A N 1
ATOM 974 C CA . PRO A 1 127 ? 2.612 -2.717 14.219 1.00 84.19 127 PRO A CA 1
ATOM 975 C C . PRO A 1 127 ? 2.422 -1.287 14.742 1.00 84.19 127 PRO A C 1
ATOM 977 O O . PRO A 1 127 ? 1.957 -1.077 15.860 1.00 84.19 127 PRO A O 1
ATOM 980 N N . ARG A 1 128 ? 2.797 -0.295 13.928 1.00 87.44 128 ARG A N 1
ATOM 981 C CA . ARG A 1 128 ? 2.570 1.114 14.266 1.00 87.44 128 ARG A CA 1
ATOM 982 C C . ARG A 1 128 ? 1.076 1.416 14.192 1.00 87.44 128 ARG A C 1
ATOM 984 O O . ARG A 1 128 ? 0.463 1.171 13.156 1.00 87.44 128 ARG A O 1
ATOM 991 N N . VAL A 1 129 ? 0.523 1.952 15.276 1.00 90.38 129 VAL A N 1
ATOM 992 C CA . VAL A 1 129 ? -0.865 2.416 15.340 1.00 90.38 129 VAL A CA 1
ATOM 993 C C . VAL A 1 129 ? -0.863 3.910 15.059 1.00 90.38 129 VAL A C 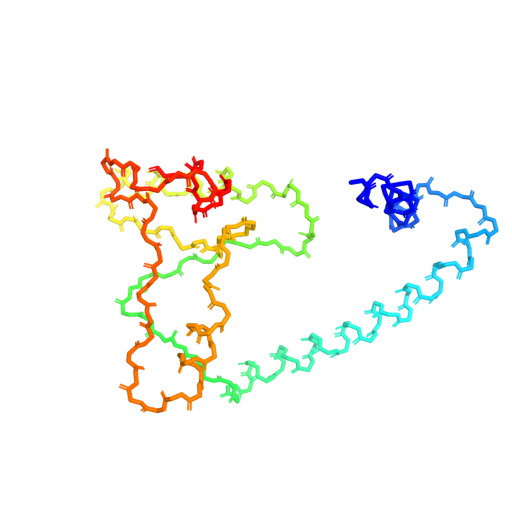1
ATOM 995 O O . VAL A 1 129 ? -0.270 4.672 15.813 1.00 90.38 129 VAL A O 1
ATOM 998 N N . VAL A 1 130 ? -1.471 4.308 13.943 1.00 91.56 130 VAL A N 1
ATOM 999 C CA . VAL A 1 130 ? -1.512 5.715 13.514 1.00 91.56 130 VAL A CA 1
ATOM 1000 C C . VAL A 1 130 ? -2.693 6.453 14.139 1.00 91.56 130 VAL A C 1
ATOM 1002 O O . VAL A 1 130 ? -2.528 7.592 14.549 1.00 91.56 130 VAL A O 1
ATOM 1005 N N . SER A 1 131 ? -3.856 5.811 14.245 1.00 92.00 131 SER A N 1
ATOM 1006 C CA . SER A 1 131 ? -5.067 6.361 14.864 1.00 92.00 131 SER A CA 1
ATOM 1007 C C . SER A 1 131 ? -5.830 5.252 15.577 1.00 92.00 131 SER A C 1
ATOM 1009 O O . SER A 1 131 ? -5.781 4.086 15.169 1.00 92.00 131 SER A O 1
ATOM 1011 N N . ASP A 1 132 ? -6.496 5.617 16.668 1.00 91.25 132 ASP A N 1
ATOM 1012 C CA . ASP A 1 132 ? -7.402 4.753 17.429 1.00 91.25 132 ASP A CA 1
ATOM 1013 C C . ASP A 1 132 ? -8.880 4.956 17.036 1.00 91.25 132 ASP A C 1
ATOM 1015 O O . ASP A 1 132 ? -9.779 4.384 17.657 1.00 91.25 132 ASP A O 1
ATOM 1019 N N . GLY A 1 133 ? -9.135 5.768 16.003 1.00 84.94 133 GLY A N 1
ATOM 1020 C CA . GLY A 1 133 ? -10.470 6.166 15.557 1.00 84.94 133 GLY A CA 1
ATOM 1021 C C . GLY A 1 133 ? -11.077 7.332 16.345 1.00 84.94 133 GLY A C 1
ATOM 1022 O O . GLY A 1 133 ? -12.209 7.721 16.063 1.00 84.94 133 GLY A O 1
ATOM 1023 N N . LYS A 1 134 ? -10.357 7.888 17.327 1.00 85.56 134 LYS A N 1
ATOM 1024 C CA . LYS A 1 134 ? -10.729 9.115 18.055 1.00 85.56 134 LYS A CA 1
ATOM 1025 C C . LYS A 1 134 ? -9.678 10.208 17.905 1.00 85.56 134 LYS A C 1
ATOM 1027 O O . LYS A 1 134 ? -10.018 11.388 17.896 1.00 85.56 134 LYS A O 1
ATOM 1032 N N . SER A 1 135 ? -8.413 9.815 17.832 1.00 90.38 135 SER A N 1
ATOM 1033 C CA . SER A 1 135 ? -7.260 10.701 17.801 1.00 90.38 135 SER A CA 1
ATOM 1034 C C . SER A 1 135 ? -6.149 10.127 16.925 1.00 90.38 135 SER A C 1
ATOM 1036 O O . SER A 1 135 ? -5.944 8.913 16.848 1.00 90.38 135 SER A O 1
ATOM 1038 N N . VAL A 1 136 ? -5.408 11.023 16.279 1.00 91.06 136 VAL A N 1
ATOM 1039 C CA . VAL A 1 136 ? -4.206 10.671 15.523 1.00 91.06 136 VAL A CA 1
ATOM 1040 C C . VAL A 1 136 ? -3.024 10.604 16.495 1.00 91.06 136 VAL A C 1
ATOM 1042 O O . VAL A 1 136 ? -2.718 11.577 17.180 1.00 91.06 136 VAL A O 1
ATOM 1045 N N . LEU A 1 137 ? -2.374 9.442 16.570 1.00 91.44 137 LEU A N 1
ATOM 1046 C CA . LEU A 1 137 ? -1.309 9.112 17.525 1.00 91.44 137 LEU A CA 1
ATOM 1047 C C . LEU A 1 137 ? 0.103 9.366 16.980 1.00 91.44 137 LEU A C 1
ATOM 1049 O O . LEU A 1 137 ? 1.050 9.464 17.759 1.00 91.44 137 LEU A O 1
ATOM 1053 N N . LEU A 1 138 ? 0.264 9.419 15.654 1.00 88.94 138 LEU A N 1
ATOM 1054 C CA . LEU A 1 138 ? 1.555 9.576 14.977 1.00 88.94 138 LEU A CA 1
ATOM 1055 C C . LEU A 1 138 ? 1.506 10.726 13.969 1.00 88.94 138 LEU A C 1
ATOM 1057 O O . LEU A 1 138 ? 0.500 10.921 13.297 1.00 88.94 138 LEU A O 1
ATOM 1061 N N . ASP A 1 139 ? 2.617 11.449 13.821 1.00 87.75 139 ASP A N 1
ATOM 1062 C CA . ASP A 1 139 ? 2.763 12.480 12.789 1.00 87.75 139 ASP A CA 1
ATOM 1063 C C . ASP A 1 139 ? 2.913 11.879 11.371 1.00 87.75 139 ASP A C 1
ATOM 1065 O O . ASP A 1 139 ? 3.176 10.684 11.199 1.00 87.75 139 ASP A O 1
ATOM 1069 N N . SER A 1 140 ? 2.780 12.715 10.332 1.00 86.31 140 SER A N 1
ATOM 1070 C CA . SER A 1 140 ? 2.884 12.281 8.926 1.00 86.31 140 SER A CA 1
ATOM 1071 C C . SER A 1 140 ? 4.238 11.649 8.585 1.00 86.31 140 SER A C 1
ATOM 1073 O O . SER A 1 140 ? 4.304 10.731 7.771 1.00 86.31 140 SER A O 1
ATOM 1075 N N . ALA A 1 141 ? 5.331 12.084 9.218 1.00 85.12 141 ALA A N 1
ATOM 1076 C CA . ALA A 1 141 ? 6.657 11.528 8.951 1.00 85.12 141 ALA A CA 1
ATOM 1077 C C . ALA A 1 141 ? 6.788 10.096 9.506 1.00 85.12 141 ALA A C 1
ATOM 1079 O O . ALA A 1 141 ? 7.358 9.200 8.870 1.00 85.12 141 ALA A O 1
ATOM 1080 N N . GLN A 1 142 ? 6.231 9.856 10.690 1.00 83.81 142 GLN A N 1
ATOM 1081 C CA . GLN A 1 142 ? 6.264 8.574 11.384 1.00 83.81 142 GLN A CA 1
ATOM 1082 C C . GLN A 1 142 ? 5.233 7.585 10.833 1.00 83.81 142 GLN A C 1
ATOM 1084 O O . GLN A 1 142 ? 5.538 6.393 10.706 1.00 83.81 142 GLN A O 1
ATOM 1089 N N . ALA A 1 143 ? 4.036 8.065 10.501 1.00 81.88 143 ALA A N 1
ATOM 1090 C CA . ALA A 1 143 ? 2.943 7.276 9.941 1.00 81.88 143 ALA A CA 1
ATOM 1091 C C . ALA A 1 143 ? 3.131 6.994 8.441 1.00 81.88 143 ALA A C 1
ATOM 1093 O O . ALA A 1 143 ? 2.796 5.907 7.962 1.00 81.88 143 ALA A O 1
ATOM 1094 N N . GLY A 1 144 ? 3.727 7.941 7.714 1.00 84.62 144 GLY A N 1
ATOM 1095 C CA . GLY A 1 144 ? 3.630 8.050 6.263 1.00 84.62 144 GLY A CA 1
ATOM 1096 C C . GLY A 1 144 ? 2.379 8.834 5.852 1.00 84.62 144 GLY A C 1
ATOM 1097 O O . GLY A 1 144 ? 1.377 8.847 6.567 1.00 84.62 144 GLY A O 1
ATOM 1098 N N . ASP A 1 145 ? 2.432 9.446 4.671 1.00 84.56 145 ASP A N 1
ATOM 1099 C CA . ASP A 1 145 ? 1.412 10.404 4.222 1.00 84.56 145 ASP A CA 1
ATOM 1100 C C . ASP A 1 145 ? 0.024 9.759 4.045 1.00 84.56 145 ASP A C 1
ATOM 1102 O O . ASP A 1 145 ? -0.988 10.306 4.471 1.00 84.56 145 ASP A O 1
ATOM 1106 N N . GLU A 1 146 ? -0.042 8.558 3.455 1.00 83.69 146 GLU A N 1
ATOM 1107 C CA . GLU A 1 146 ? -1.320 7.866 3.224 1.00 83.69 146 GLU A CA 1
ATOM 1108 C C . GLU A 1 146 ? -1.999 7.400 4.526 1.00 83.69 146 GLU A C 1
ATOM 1110 O O . GLU A 1 146 ? -3.189 7.673 4.686 1.00 83.69 146 GLU A O 1
ATOM 1115 N N . PRO A 1 147 ? -1.315 6.711 5.470 1.00 86.00 147 PRO A N 1
ATOM 1116 C CA . PRO A 1 147 ? -1.927 6.363 6.751 1.00 86.00 147 PRO A CA 1
ATOM 1117 C C . PRO A 1 147 ? -2.349 7.573 7.572 1.00 86.00 147 PRO A C 1
ATOM 1119 O O . PRO A 1 147 ? -3.385 7.500 8.217 1.00 86.00 147 PRO A O 1
ATOM 1122 N N . PHE A 1 148 ? -1.569 8.658 7.549 1.00 88.19 148 PHE A N 1
ATOM 1123 C CA . PHE A 1 148 ? -1.898 9.886 8.273 1.00 88.19 148 PHE A CA 1
ATOM 1124 C C . PHE A 1 148 ? -3.156 10.563 7.716 1.00 88.19 148 PHE A C 1
ATOM 1126 O O . PHE A 1 148 ? -3.966 11.070 8.476 1.00 88.19 148 PHE A O 1
ATOM 1133 N N . MET A 1 149 ? -3.359 10.530 6.397 1.00 87.12 149 MET A N 1
ATOM 1134 C CA . MET A 1 149 ? -4.556 11.097 5.767 1.00 87.12 149 MET A CA 1
ATOM 1135 C C . MET A 1 149 ? -5.835 10.285 6.041 1.00 87.12 149 MET A C 1
ATOM 1137 O O . MET A 1 149 ? -6.928 10.839 6.008 1.00 87.12 149 MET A O 1
ATOM 1141 N N . LEU A 1 150 ? -5.714 8.974 6.275 1.00 87.81 150 LEU A N 1
ATOM 1142 C CA . LEU A 1 150 ? -6.843 8.079 6.573 1.00 87.81 150 LEU A CA 1
ATOM 1143 C C . LEU A 1 150 ? -7.179 7.979 8.074 1.00 87.81 150 LEU A C 1
ATOM 1145 O O . LEU A 1 150 ? -8.124 7.269 8.422 1.00 87.81 150 LEU A O 1
ATOM 1149 N N . ALA A 1 151 ? -6.360 8.586 8.934 1.00 84.56 151 ALA A N 1
ATOM 1150 C CA . ALA A 1 151 ? -6.363 8.440 10.389 1.00 84.56 151 ALA A CA 1
ATOM 1151 C C . ALA A 1 151 ? -7.389 9.340 11.081 1.00 84.56 151 ALA A C 1
ATOM 1153 O O . ALA A 1 151 ? -8.061 8.805 11.997 1.00 84.56 151 ALA A O 1
#

Secondary structure (DSSP, 8-state):
--HHHHHHHHHHHHHHHTT---SHHHHHHHHHHHHHHHHHHHHHHHHHHHHHTT-SPPPPPSS-------SSSS--SHHHHHHHHHHHHHHTT---------TTPPPPPHHHHHHHHHSTTPPPPPPP--B-SSSB-S-HHHH-HHHHHT-

pLDDT: mean 83.57, std 9.54, range [48.25, 96.0]